Protein AF-A0A523GT48-F1 (afdb_monomer_lite)

Radius of gyration: 17.2 Å; chains: 1; bounding box: 30×52×38 Å

Structure (mmCIF, N/CA/C/O backbone):
data_AF-A0A523GT48-F1
#
_entry.id   AF-A0A523GT48-F1
#
loop_
_atom_site.group_PDB
_atom_site.id
_atom_site.type_symbol
_atom_site.label_atom_id
_atom_site.label_alt_id
_atom_site.label_comp_id
_atom_site.label_asym_id
_atom_site.label_entity_id
_atom_site.label_seq_id
_atom_site.pdbx_PDB_ins_code
_atom_site.Cartn_x
_atom_site.Cartn_y
_atom_site.Cartn_z
_atom_site.occupancy
_atom_site.B_iso_or_equiv
_atom_site.auth_seq_id
_atom_site.auth_comp_id
_atom_site.auth_asym_id
_atom_site.auth_atom_id
_atom_site.pdbx_PDB_model_num
ATOM 1 N N . MET A 1 1 ? -8.644 13.059 -2.960 1.00 37.44 1 MET A N 1
ATOM 2 C CA . MET A 1 1 ? -8.272 11.914 -3.806 1.00 37.44 1 MET A CA 1
ATOM 3 C C . MET A 1 1 ? -7.953 10.812 -2.833 1.00 37.44 1 MET A C 1
ATOM 5 O O . MET A 1 1 ? -7.083 11.024 -2.003 1.00 37.44 1 MET A O 1
ATOM 9 N N . ASP A 1 2 ? -8.773 9.775 -2.834 1.00 35.84 2 ASP A N 1
ATOM 10 C CA . ASP A 1 2 ? -8.703 8.658 -1.898 1.00 35.84 2 ASP A CA 1
ATOM 11 C C . ASP A 1 2 ? -8.026 7.503 -2.660 1.00 35.84 2 ASP A C 1
ATOM 13 O O . ASP A 1 2 ? -8.524 7.180 -3.733 1.00 35.84 2 ASP A O 1
ATOM 17 N N . THR A 1 3 ? -6.791 7.033 -2.415 1.00 45.09 3 THR A N 1
ATOM 18 C CA . THR A 1 3 ? -6.022 6.574 -1.223 1.00 45.09 3 THR A CA 1
ATOM 19 C C . THR A 1 3 ? -6.308 5.154 -0.725 1.00 45.09 3 THR A C 1
ATOM 21 O O . THR A 1 3 ? -5.602 4.674 0.164 1.00 45.09 3 THR A O 1
ATOM 24 N N . ASN A 1 4 ? -7.221 4.416 -1.361 1.00 39.25 4 ASN A N 1
ATOM 25 C CA . ASN A 1 4 ? -7.705 3.134 -0.838 1.00 39.25 4 ASN A CA 1
ATOM 26 C C . ASN A 1 4 ? -6.866 1.902 -1.217 1.00 39.25 4 ASN A C 1
ATOM 28 O O . ASN A 1 4 ? -7.343 0.935 -1.807 1.00 39.25 4 ASN A O 1
ATOM 32 N N . GLY A 1 5 ? -5.622 1.893 -0.734 1.00 45.97 5 GLY A N 1
ATOM 33 C CA . GLY A 1 5 ? -4.916 0.650 -0.431 1.00 45.97 5 GLY A CA 1
ATOM 34 C C . GLY A 1 5 ? -4.122 0.023 -1.586 1.00 45.97 5 GLY A C 1
ATOM 35 O O . GLY A 1 5 ? -3.828 0.674 -2.587 1.00 45.97 5 GLY A O 1
ATOM 36 N N . PRO A 1 6 ? -3.696 -1.243 -1.431 1.00 48.03 6 PRO A N 1
ATOM 37 C CA . PRO A 1 6 ? -2.797 -1.949 -2.354 1.00 48.03 6 PRO A CA 1
ATOM 38 C C . PRO A 1 6 ? -3.279 -2.029 -3.787 1.00 48.03 6 PRO A C 1
ATOM 40 O O . PRO A 1 6 ? -2.478 -2.202 -4.700 1.00 48.03 6 PRO A O 1
ATOM 43 N N . TRP A 1 7 ? -4.585 -1.895 -3.957 1.00 49.16 7 TRP A N 1
ATOM 44 C CA . TRP A 1 7 ? -5.269 -1.959 -5.230 1.00 49.16 7 TRP A CA 1
ATOM 45 C C . TRP A 1 7 ? -5.148 -0.658 -6.040 1.00 49.16 7 TRP A C 1
ATOM 47 O O . TRP A 1 7 ? -5.521 -0.653 -7.205 1.00 49.16 7 TRP A O 1
ATOM 57 N N . ASP A 1 8 ? -4.565 0.400 -5.460 1.00 45.91 8 ASP A N 1
ATOM 58 C CA . ASP A 1 8 ? -4.379 1.718 -6.084 1.00 45.91 8 ASP A CA 1
ATOM 59 C C . ASP A 1 8 ? -3.012 2.357 -5.737 1.00 45.91 8 ASP A C 1
ATOM 61 O O . ASP A 1 8 ? -2.869 3.580 -5.643 1.00 45.91 8 ASP A O 1
ATOM 65 N N . ARG A 1 9 ? -1.957 1.545 -5.548 1.00 55.25 9 ARG A N 1
ATOM 66 C CA . ARG A 1 9 ? -0.580 2.024 -5.273 1.00 55.25 9 ARG A CA 1
ATOM 67 C C . ARG A 1 9 ? 0.090 2.623 -6.518 1.00 55.25 9 ARG A C 1
ATOM 69 O O . ARG A 1 9 ? 1.119 2.145 -6.989 1.00 55.25 9 ARG A O 1
ATOM 76 N N . GLY A 1 10 ? -0.488 3.699 -7.038 1.00 55.31 10 GLY A N 1
ATOM 77 C CA . GLY A 1 10 ? 0.142 4.606 -7.987 1.00 55.31 10 GLY A CA 1
ATOM 78 C C . GLY A 1 10 ? 0.715 5.830 -7.275 1.00 55.31 10 GLY A C 1
ATOM 79 O O . GLY A 1 10 ? 0.130 6.362 -6.332 1.00 55.31 10 GLY A O 1
ATOM 80 N N . VAL A 1 11 ? 1.855 6.327 -7.752 1.00 58.50 11 VAL A N 1
ATOM 81 C CA . VAL A 1 11 ? 2.271 7.700 -7.447 1.00 58.50 11 VAL A CA 1
ATOM 82 C C . VAL A 1 11 ? 1.258 8.636 -8.100 1.00 58.50 11 VAL A C 1
ATOM 84 O O . VAL A 1 11 ? 1.143 8.693 -9.326 1.00 58.50 11 VAL A O 1
ATOM 87 N N . VAL A 1 12 ? 0.511 9.377 -7.286 1.00 60.44 12 VAL A N 1
ATOM 88 C CA . VAL A 1 12 ? -0.413 10.389 -7.794 1.00 60.44 12 VAL A CA 1
ATOM 89 C C . VAL A 1 12 ? 0.380 11.633 -8.166 1.00 60.44 12 VAL A C 1
ATOM 91 O O . VAL A 1 12 ? 0.852 12.363 -7.296 1.00 60.44 12 VAL A O 1
ATOM 94 N N . LEU A 1 13 ? 0.484 11.903 -9.467 1.00 59.62 13 LEU A N 1
ATOM 95 C CA . LEU A 1 13 ? 0.961 13.187 -9.971 1.00 59.62 13 LEU A CA 1
ATOM 96 C C . LEU A 1 13 ? -0.235 14.046 -10.389 1.00 59.62 13 LEU A C 1
ATOM 98 O O . LEU A 1 13 ? -0.987 13.678 -11.294 1.00 59.62 13 LEU A O 1
ATOM 102 N N . ALA A 1 14 ? -0.399 15.189 -9.727 1.00 68.38 14 ALA A N 1
ATOM 103 C CA . ALA A 1 14 ? -1.465 16.149 -9.989 1.00 68.38 14 ALA A CA 1
ATOM 104 C C . ALA A 1 14 ? -0.881 17.515 -10.377 1.00 68.38 14 ALA A C 1
ATOM 106 O O . ALA A 1 14 ? 0.146 17.936 -9.851 1.00 68.38 14 ALA A O 1
ATOM 107 N N . SER A 1 15 ? -1.553 18.208 -11.297 1.00 64.12 15 SER A N 1
ATOM 108 C CA . SER A 1 15 ? -1.212 19.559 -11.762 1.00 64.12 15 SER A CA 1
ATOM 109 C C . SER A 1 15 ? -2.488 20.333 -12.118 1.00 64.12 15 SER A C 1
ATOM 111 O O . SER A 1 15 ? -3.581 19.757 -12.137 1.00 64.12 15 SER A O 1
ATOM 113 N N . SER A 1 16 ? -2.377 21.640 -12.376 1.00 76.06 16 SER A N 1
ATOM 114 C CA . SER A 1 16 ? -3.517 22.456 -12.813 1.00 76.06 16 SER A CA 1
ATOM 115 C C . SER A 1 16 ? -3.994 22.057 -14.220 1.00 76.06 16 SER A C 1
ATOM 117 O O . SER A 1 16 ? -3.221 21.546 -15.031 1.00 76.06 16 SER A O 1
ATOM 119 N N . ILE A 1 17 ? -5.268 22.323 -14.543 1.00 70.81 17 ILE A N 1
ATOM 120 C CA . ILE A 1 17 ? -5.869 21.949 -15.839 1.00 70.81 17 ILE A CA 1
ATOM 121 C C . ILE A 1 17 ? -5.126 22.537 -17.050 1.00 70.81 17 ILE A C 1
ATOM 123 O O . ILE A 1 17 ? -5.061 21.896 -18.093 1.00 70.81 17 ILE A O 1
ATOM 127 N N . TYR A 1 18 ? -4.515 23.714 -16.896 1.00 77.56 18 TYR A N 1
ATOM 128 C CA . TYR A 1 18 ? -3.766 24.401 -17.954 1.00 77.56 18 TYR A CA 1
ATOM 129 C C . TYR A 1 18 ? -2.421 23.745 -18.280 1.00 77.56 18 TYR A C 1
ATOM 131 O O . TYR A 1 18 ? -1.791 24.091 -19.272 1.00 77.56 18 TYR A O 1
ATOM 139 N N . GLN A 1 19 ? -1.966 22.821 -17.437 1.00 74.62 19 GLN A N 1
ATOM 140 C CA . GLN A 1 19 ? -0.680 22.135 -17.553 1.00 74.62 19 GLN A CA 1
ATOM 141 C C . GLN A 1 19 ? -0.873 20.634 -17.789 1.00 74.62 19 GLN A C 1
ATOM 143 O O . GLN A 1 19 ? 0.055 19.857 -17.579 1.00 74.62 19 GLN A O 1
ATOM 148 N N . ARG A 1 20 ? -2.075 20.211 -18.204 1.00 69.88 20 ARG A N 1
ATOM 149 C CA . ARG A 1 20 ? -2.389 18.800 -18.449 1.00 69.88 20 ARG A CA 1
ATOM 150 C C . ARG A 1 20 ? -1.439 18.177 -19.474 1.00 69.88 20 ARG A C 1
ATOM 152 O O . ARG A 1 20 ? -0.925 17.100 -19.210 1.00 69.88 20 ARG A O 1
ATOM 159 N N . ASP A 1 21 ? -1.146 18.887 -20.560 1.00 75.25 21 ASP A N 1
ATOM 160 C CA . ASP A 1 21 ? -0.262 18.385 -21.621 1.00 75.25 21 ASP A CA 1
ATOM 161 C C . ASP A 1 21 ? 1.191 18.228 -21.136 1.00 75.25 21 ASP A C 1
ATOM 163 O O . ASP A 1 21 ? 1.922 17.357 -21.592 1.00 75.25 21 ASP A O 1
ATOM 167 N N . VAL A 1 22 ? 1.592 19.034 -20.147 1.00 80.94 22 VAL A N 1
ATOM 168 C CA . VAL A 1 22 ? 2.919 18.987 -19.512 1.00 80.94 22 VAL A CA 1
ATOM 169 C C . VAL A 1 22 ? 2.989 17.895 -18.437 1.00 80.94 22 VAL A C 1
ATOM 171 O O . VAL A 1 22 ? 4.061 17.367 -18.147 1.00 80.94 22 VAL A O 1
ATOM 174 N N . LEU A 1 23 ? 1.852 17.535 -17.834 1.00 77.12 23 LEU A N 1
ATOM 175 C CA . LEU A 1 23 ? 1.775 16.541 -16.765 1.00 77.12 23 LEU A CA 1
ATOM 176 C C . LEU A 1 23 ? 2.169 15.144 -17.252 1.00 77.12 23 LEU A C 1
ATOM 178 O O . LEU A 1 23 ? 2.809 14.412 -16.501 1.00 77.12 23 LEU A O 1
ATOM 182 N N . ASP A 1 24 ? 1.806 14.778 -18.478 1.00 71.19 24 ASP A N 1
ATOM 183 C CA . ASP A 1 24 ? 2.142 13.465 -19.034 1.00 71.19 24 ASP A CA 1
ATOM 184 C C . ASP A 1 24 ? 3.652 13.328 -19.278 1.00 71.19 24 ASP A C 1
ATOM 186 O O . ASP A 1 24 ? 4.246 12.308 -18.924 1.00 71.19 24 ASP A O 1
ATOM 190 N N . GLU A 1 25 ? 4.300 14.386 -19.770 1.00 80.00 25 GLU A N 1
ATOM 191 C CA . GLU A 1 25 ? 5.756 14.429 -19.938 1.00 80.00 25 GLU A CA 1
ATOM 192 C C . GLU A 1 25 ? 6.485 14.390 -18.584 1.00 80.00 25 GLU A C 1
ATOM 194 O O . GLU A 1 25 ? 7.444 13.635 -18.408 1.00 80.00 25 GLU A O 1
ATOM 199 N N . LEU A 1 26 ? 5.980 15.122 -17.585 1.00 77.31 26 LEU A N 1
ATOM 200 C CA . LEU A 1 26 ? 6.507 15.090 -16.217 1.00 77.31 26 LEU A CA 1
ATOM 201 C C . LEU A 1 26 ? 6.353 13.712 -15.562 1.00 77.31 26 LEU A C 1
ATOM 203 O O . LEU A 1 26 ? 7.283 13.246 -14.903 1.00 77.31 26 LEU A O 1
ATOM 207 N N . LYS A 1 27 ? 5.208 13.041 -15.753 1.00 73.06 27 LYS A N 1
ATOM 208 C CA . LYS A 1 27 ? 5.007 11.657 -15.294 1.00 73.06 27 LYS A CA 1
ATOM 209 C C . LYS A 1 27 ? 6.023 10.727 -15.935 1.00 73.06 27 LYS A C 1
ATOM 211 O O . LYS A 1 27 ? 6.647 9.954 -15.216 1.00 73.06 27 LYS A O 1
ATOM 216 N N . ALA A 1 28 ? 6.201 10.808 -17.252 1.00 74.00 28 ALA A N 1
ATOM 217 C CA . ALA A 1 28 ? 7.133 9.951 -17.973 1.00 74.00 28 ALA A CA 1
ATOM 218 C C . ALA A 1 28 ? 8.581 10.163 -17.507 1.00 74.00 28 ALA A C 1
ATOM 220 O O . ALA A 1 28 ? 9.278 9.189 -17.238 1.00 74.00 28 ALA A O 1
ATOM 221 N N . GLN A 1 29 ? 9.023 11.411 -17.328 1.00 80.12 29 GLN A N 1
ATOM 222 C CA . GLN A 1 29 ? 10.378 11.699 -16.844 1.00 80.12 29 GLN A CA 1
ATOM 223 C C . GLN A 1 29 ? 10.597 11.287 -15.384 1.00 80.12 29 GLN A C 1
ATOM 225 O O . GLN A 1 29 ? 11.679 10.818 -15.035 1.00 80.12 29 GLN A O 1
ATOM 230 N N . PHE A 1 30 ? 9.592 11.462 -14.523 1.00 76.19 30 PHE A N 1
ATOM 231 C CA . PHE A 1 30 ? 9.715 11.149 -13.100 1.00 76.19 30 PHE A CA 1
ATOM 232 C C . PHE A 1 30 ? 9.592 9.647 -12.815 1.00 76.19 30 PHE A C 1
ATOM 234 O O . PHE A 1 30 ? 10.350 9.097 -12.018 1.00 76.19 30 PHE A O 1
A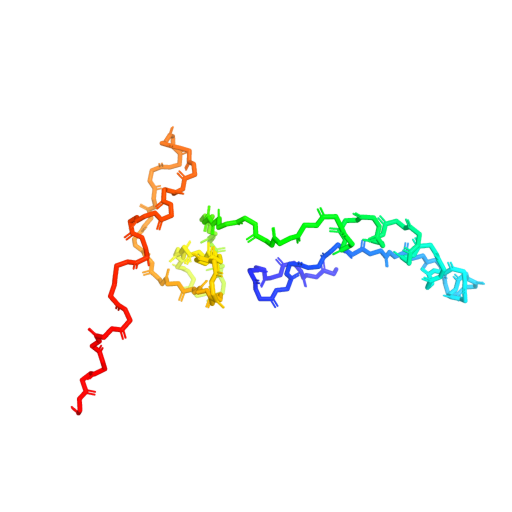TOM 241 N N . LEU A 1 31 ? 8.633 8.980 -13.460 1.00 72.62 31 LEU A N 1
ATOM 242 C CA . LEU A 1 31 ? 8.339 7.565 -13.235 1.00 72.62 31 LEU A CA 1
ATOM 243 C C . LEU A 1 31 ? 9.145 6.643 -14.146 1.00 72.62 31 LEU A C 1
ATOM 245 O O . LEU A 1 31 ? 9.418 5.522 -13.737 1.00 72.62 31 LEU A O 1
ATOM 249 N N . GLY A 1 32 ? 9.552 7.094 -15.335 1.00 68.62 32 GLY A N 1
ATOM 250 C CA . GLY A 1 32 ? 10.317 6.296 -16.300 1.00 68.62 32 GLY A CA 1
ATOM 251 C C . GLY A 1 32 ? 11.518 5.591 -15.666 1.00 68.62 32 GLY A C 1
ATOM 252 O O . GLY A 1 32 ? 11.559 4.369 -15.689 1.00 68.62 32 GLY A O 1
ATOM 253 N N . PRO A 1 33 ? 12.418 6.294 -14.956 1.00 69.75 33 PRO A N 1
ATOM 254 C CA . PRO A 1 33 ? 13.551 5.655 -14.282 1.00 69.75 33 PRO A CA 1
ATOM 255 C C . PRO A 1 33 ? 13.166 4.652 -13.182 1.00 69.75 33 PRO A C 1
ATOM 257 O O . PRO A 1 33 ? 13.915 3.713 -12.920 1.00 69.75 33 PRO A O 1
ATOM 260 N N . LEU A 1 34 ? 12.017 4.839 -12.521 1.00 64.94 34 LEU A N 1
ATOM 261 C CA . LEU A 1 34 ? 11.505 3.903 -11.512 1.00 64.94 34 LEU A CA 1
ATOM 262 C C . LEU A 1 34 ? 10.914 2.642 -12.156 1.00 64.94 34 LEU A C 1
ATOM 264 O O . LEU A 1 34 ? 11.001 1.566 -11.572 1.00 64.94 34 LEU A O 1
ATOM 268 N N . LEU A 1 35 ? 10.325 2.783 -13.345 1.00 65.38 35 LEU A N 1
ATOM 269 C CA . LEU A 1 35 ? 9.713 1.699 -14.115 1.00 65.38 35 LEU A CA 1
ATOM 270 C C . LEU A 1 35 ? 10.751 0.913 -14.931 1.00 65.38 35 LEU A C 1
ATOM 272 O O . LEU A 1 35 ? 10.687 -0.311 -14.983 1.00 65.38 35 LEU A O 1
ATOM 276 N N . ASP A 1 36 ? 11.732 1.602 -15.511 1.00 63.59 36 ASP A N 1
ATOM 277 C CA . ASP A 1 36 ? 12.838 1.012 -16.276 1.00 63.59 36 ASP A CA 1
ATOM 278 C C . ASP A 1 36 ? 13.874 0.343 -15.357 1.00 63.59 36 ASP A C 1
ATOM 280 O O . ASP A 1 36 ? 14.654 -0.508 -15.784 1.00 63.59 36 ASP A O 1
ATOM 284 N N . GLY A 1 37 ? 13.898 0.752 -14.084 1.00 60.84 37 GLY A N 1
ATOM 285 C CA . GLY A 1 37 ? 14.960 0.441 -13.140 1.00 60.84 37 GLY A CA 1
ATOM 286 C C . GLY A 1 37 ? 14.893 -0.918 -12.449 1.00 60.84 37 GLY A C 1
ATOM 287 O O . GLY A 1 37 ? 15.920 -1.315 -11.900 1.00 60.84 37 GLY A O 1
ATOM 288 N N . ASN A 1 38 ? 13.769 -1.649 -12.408 1.00 55.53 38 ASN A N 1
ATOM 289 C CA . ASN A 1 38 ? 13.801 -2.948 -11.727 1.00 55.53 38 ASN A CA 1
ATOM 290 C C . ASN A 1 38 ? 12.621 -3.888 -11.983 1.00 55.53 38 ASN A C 1
ATOM 292 O O . ASN A 1 38 ? 11.452 -3.523 -11.875 1.00 55.53 38 ASN A O 1
ATOM 296 N N . ILE A 1 39 ? 12.984 -5.160 -12.148 1.00 61.09 39 ILE A N 1
ATOM 297 C CA . ILE A 1 39 ? 12.203 -6.318 -11.712 1.00 61.09 39 ILE A CA 1
ATOM 298 C C . ILE A 1 39 ? 11.709 -6.010 -10.293 1.00 6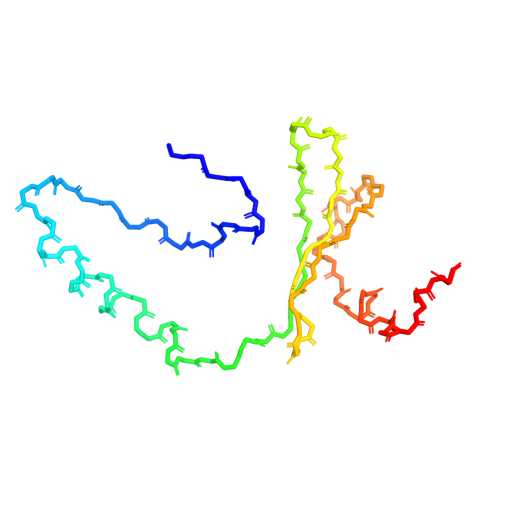1.09 39 ILE A C 1
ATOM 300 O O . ILE A 1 39 ? 12.522 -5.716 -9.417 1.00 61.09 39 ILE A O 1
ATOM 304 N N . LEU A 1 40 ? 10.395 -6.018 -10.063 1.00 66.81 40 LEU A N 1
ATOM 305 C CA . LEU A 1 40 ? 9.839 -5.794 -8.729 1.00 66.81 40 LEU A CA 1
ATOM 306 C C . LEU A 1 40 ? 10.446 -6.826 -7.769 1.00 66.81 40 LEU A C 1
ATOM 308 O O . LEU A 1 40 ? 10.140 -8.014 -7.855 1.00 66.81 40 LEU A O 1
ATOM 312 N N . SER A 1 41 ? 11.333 -6.394 -6.870 1.00 76.62 41 SER A N 1
ATOM 313 C CA . SER A 1 41 ? 11.803 -7.267 -5.797 1.00 76.62 41 SER A CA 1
ATOM 314 C C . SER A 1 41 ? 10.599 -7.692 -4.960 1.00 76.62 41 SER A C 1
ATOM 316 O O . SER A 1 41 ? 9.754 -6.839 -4.666 1.00 76.62 41 SER A O 1
ATOM 318 N N . PRO A 1 42 ? 10.509 -8.969 -4.557 1.00 85.44 42 PRO A N 1
ATOM 319 C CA . PRO A 1 42 ? 9.420 -9.423 -3.713 1.00 85.44 42 PRO A CA 1
ATOM 320 C C . PRO A 1 42 ? 9.279 -8.541 -2.462 1.00 85.44 42 PRO A C 1
ATOM 322 O O . PRO A 1 42 ? 10.271 -8.247 -1.789 1.00 85.44 42 PRO A O 1
ATOM 325 N N . TYR A 1 43 ? 8.054 -8.119 -2.147 1.00 83.81 43 TYR A N 1
ATOM 326 C CA . TYR A 1 43 ? 7.752 -7.282 -0.981 1.00 83.81 43 TYR A CA 1
ATOM 327 C C . TYR A 1 43 ? 6.397 -7.625 -0.360 1.00 83.81 43 TYR A C 1
ATOM 329 O O . TYR A 1 43 ? 5.491 -8.074 -1.058 1.00 83.81 43 TYR A O 1
ATOM 337 N N . ALA A 1 44 ? 6.244 -7.357 0.938 1.00 89.19 44 ALA A N 1
ATOM 338 C CA . ALA A 1 44 ? 4.978 -7.466 1.653 1.00 89.19 44 ALA A CA 1
ATOM 339 C C . ALA A 1 44 ? 4.791 -6.267 2.599 1.00 89.19 44 ALA A C 1
ATOM 341 O O . ALA A 1 44 ? 5.755 -5.809 3.215 1.00 89.19 44 ALA A O 1
ATOM 342 N N . ASP A 1 45 ? 3.559 -5.773 2.741 1.00 88.69 45 ASP A N 1
ATOM 343 C CA . ASP A 1 45 ? 3.191 -4.692 3.662 1.00 88.69 45 ASP A CA 1
ATOM 344 C C . ASP A 1 45 ? 1.826 -4.951 4.315 1.00 88.69 45 ASP A C 1
ATOM 346 O O . ASP A 1 45 ? 0.931 -5.547 3.714 1.00 88.69 45 ASP A O 1
ATOM 350 N N . TYR A 1 46 ? 1.649 -4.417 5.524 1.00 89.69 46 TYR A N 1
ATOM 351 C CA . TYR A 1 46 ? 0.352 -4.361 6.193 1.00 89.69 46 TYR A CA 1
ATOM 352 C C . TYR A 1 46 ? -0.459 -3.148 5.734 1.00 89.69 46 TYR A C 1
ATOM 354 O O . TYR A 1 46 ? 0.093 -2.063 5.536 1.00 89.69 46 TYR A O 1
ATOM 362 N N . TYR A 1 47 ? -1.779 -3.293 5.665 1.00 86.31 47 TYR A N 1
ATOM 363 C CA . TYR A 1 47 ? -2.688 -2.149 5.677 1.00 86.31 47 TYR A CA 1
ATOM 364 C C . TYR A 1 47 ? -3.998 -2.483 6.395 1.00 86.31 47 TYR A C 1
ATOM 366 O O . TYR A 1 47 ? -4.379 -3.645 6.534 1.00 86.31 47 TYR A O 1
ATOM 374 N N . PHE A 1 48 ? -4.679 -1.441 6.866 1.00 86.38 48 PHE A N 1
ATOM 375 C CA . PHE A 1 48 ? -6.010 -1.538 7.450 1.00 86.38 48 PHE A CA 1
ATOM 376 C C . PHE A 1 48 ? -7.033 -0.972 6.466 1.00 86.38 48 PHE A C 1
ATOM 378 O O . PHE A 1 48 ? -6.883 0.166 6.020 1.00 86.38 48 PHE A O 1
ATOM 385 N N . ASN A 1 49 ? -8.063 -1.751 6.138 1.00 85.06 49 ASN A N 1
ATOM 386 C CA . ASN A 1 49 ? -9.197 -1.291 5.347 1.00 85.06 49 ASN A CA 1
ATOM 387 C C . ASN A 1 49 ? -10.301 -0.780 6.296 1.00 85.06 49 ASN A C 1
ATOM 389 O O . ASN A 1 49 ? -10.932 -1.599 6.974 1.00 85.06 49 ASN A O 1
ATOM 393 N N . PRO A 1 50 ? -10.568 0.540 6.352 1.00 80.44 50 PRO A N 1
ATOM 394 C CA . PRO A 1 50 ? -11.558 1.104 7.264 1.00 80.44 50 PRO A CA 1
ATOM 395 C C . PRO A 1 50 ? -13.002 0.770 6.873 1.00 80.44 50 PRO A C 1
ATOM 397 O O . PRO A 1 50 ? -13.834 0.625 7.764 1.00 80.44 50 PRO A O 1
ATOM 400 N N . GLU A 1 51 ? -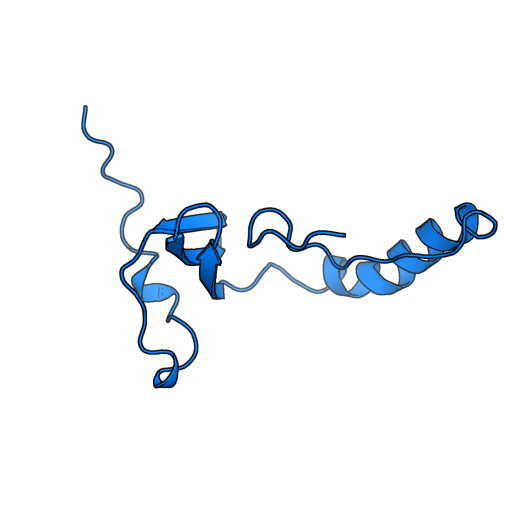13.304 0.604 5.581 1.00 84.00 51 GLU A N 1
ATOM 401 C CA . GLU A 1 51 ? -14.655 0.250 5.118 1.00 84.00 51 GLU A CA 1
ATOM 402 C C . GLU A 1 51 ? -15.054 -1.151 5.586 1.00 84.00 51 GLU A C 1
ATOM 404 O O . GLU A 1 51 ? -16.205 -1.403 5.938 1.00 84.00 51 GLU A O 1
ATOM 409 N N . GLN A 1 52 ? -14.081 -2.061 5.617 1.00 87.56 52 GLN A N 1
ATOM 410 C CA . GLN A 1 52 ? -14.281 -3.451 6.022 1.00 87.56 52 GLN A CA 1
ATOM 411 C C . GLN A 1 52 ? -13.930 -3.707 7.493 1.00 87.56 52 GLN A C 1
ATOM 413 O O . GLN A 1 52 ? -14.185 -4.799 8.003 1.00 87.56 52 GLN A O 1
ATOM 418 N N . GLY A 1 53 ? -13.322 -2.729 8.172 1.00 92.19 53 GLY A N 1
ATOM 419 C CA . GLY A 1 53 ? -12.854 -2.858 9.550 1.00 92.19 53 GLY A CA 1
ATOM 420 C C . GLY A 1 53 ? -11.846 -3.995 9.746 1.00 92.19 53 GLY A C 1
ATOM 421 O O . GLY A 1 53 ? -11.879 -4.665 10.778 1.00 92.19 53 GLY A O 1
ATOM 422 N N . ALA A 1 54 ? -10.991 -4.260 8.754 1.00 93.50 54 ALA A N 1
ATOM 423 C CA . ALA A 1 54 ? -10.143 -5.451 8.714 1.00 93.50 54 ALA A CA 1
ATOM 424 C C . ALA A 1 54 ? -8.694 -5.139 8.316 1.00 93.50 54 ALA A C 1
ATOM 426 O O . ALA A 1 54 ? -8.425 -4.213 7.550 1.00 93.50 54 ALA A O 1
ATOM 427 N N . TRP A 1 55 ? -7.766 -5.942 8.841 1.00 92.69 55 TRP A N 1
ATOM 428 C CA . TRP A 1 55 ? -6.350 -5.896 8.487 1.00 92.69 55 TRP A CA 1
ATOM 429 C C . TRP A 1 55 ? -6.032 -6.857 7.351 1.00 92.69 55 TRP A C 1
ATOM 431 O O . TRP A 1 55 ? -6.642 -7.918 7.220 1.00 92.69 55 TRP A O 1
ATOM 441 N N . TYR A 1 56 ? -5.043 -6.474 6.557 1.00 89.88 56 TYR A N 1
ATOM 442 C CA . TYR A 1 56 ? -4.604 -7.202 5.382 1.00 89.88 56 TYR A CA 1
ATOM 443 C C . TYR A 1 56 ? -3.080 -7.173 5.265 1.00 89.88 56 TYR A C 1
ATOM 445 O O . TYR A 1 56 ? -2.426 -6.209 5.681 1.00 89.88 56 TYR A O 1
ATOM 453 N N . VAL A 1 57 ? -2.527 -8.228 4.670 1.00 91.56 57 VAL A N 1
ATOM 454 C CA . VAL A 1 57 ? -1.173 -8.253 4.113 1.00 91.56 57 VAL A CA 1
ATOM 455 C C . VAL A 1 57 ? -1.298 -8.295 2.611 1.00 91.56 57 VAL A C 1
ATOM 457 O O . VAL A 1 57 ? -1.962 -9.170 2.064 1.00 91.56 57 VAL A O 1
ATOM 460 N N . THR A 1 58 ? -0.579 -7.403 1.955 1.00 87.56 58 THR A N 1
ATOM 461 C CA . THR A 1 58 ? -0.490 -7.364 0.503 1.00 87.56 58 THR A CA 1
ATOM 462 C C . THR A 1 58 ? 0.961 -7.368 0.056 1.00 87.56 58 THR A C 1
ATOM 464 O O . THR A 1 58 ? 1.853 -6.988 0.822 1.00 87.56 58 THR A O 1
ATOM 467 N N . GLY A 1 59 ? 1.213 -7.752 -1.184 1.00 85.81 59 GLY A N 1
ATOM 468 C CA . GLY A 1 59 ? 2.563 -7.751 -1.701 1.00 85.81 59 GLY A CA 1
ATOM 469 C C . GLY A 1 59 ? 2.683 -8.256 -3.122 1.00 85.81 59 GLY A C 1
ATOM 470 O O . GLY A 1 59 ? 1.692 -8.484 -3.814 1.00 85.81 59 GLY A O 1
ATOM 471 N N . TYR A 1 60 ? 3.932 -8.439 -3.527 1.00 82.12 60 TYR A N 1
ATOM 472 C CA . TYR A 1 60 ? 4.332 -9.125 -4.749 1.00 82.12 60 TYR A CA 1
ATOM 473 C C . TYR A 1 60 ? 5.318 -10.220 -4.372 1.00 82.12 60 TYR A C 1
ATOM 475 O O . TYR A 1 60 ? 6.334 -9.911 -3.755 1.00 82.12 60 TYR A O 1
ATOM 483 N N . ASP A 1 61 ? 5.039 -11.472 -4.729 1.00 84.12 61 ASP A N 1
ATOM 484 C CA . ASP A 1 6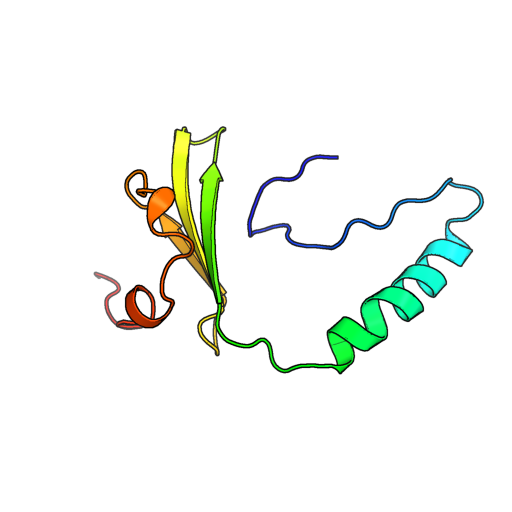1 ? 5.869 -12.631 -4.361 1.00 84.12 61 ASP A CA 1
ATOM 485 C C . ASP A 1 61 ? 7.081 -12.867 -5.284 1.00 84.12 61 ASP A C 1
ATOM 487 O O . ASP A 1 61 ? 7.928 -13.710 -4.994 1.00 84.12 61 ASP A O 1
ATOM 491 N N . GLY A 1 62 ? 7.202 -12.097 -6.368 1.00 81.25 62 GLY A N 1
ATOM 492 C CA . GLY A 1 62 ? 8.174 -12.348 -7.436 1.00 81.25 62 GLY A CA 1
ATOM 493 C C . GLY A 1 62 ? 7.541 -12.844 -8.738 1.00 81.25 62 GLY A C 1
ATOM 494 O O . GLY A 1 62 ? 8.190 -12.758 -9.781 1.00 81.25 62 GLY A O 1
ATOM 495 N N . ALA A 1 63 ? 6.285 -13.290 -8.693 1.00 83.75 63 ALA A N 1
ATOM 496 C CA . ALA A 1 63 ? 5.490 -13.748 -9.830 1.00 83.75 63 ALA A CA 1
ATOM 497 C C . ALA A 1 63 ? 4.079 -13.130 -9.861 1.00 83.75 63 ALA A C 1
ATOM 499 O O . ALA A 1 63 ? 3.615 -12.710 -10.922 1.00 83.75 63 ALA A O 1
ATOM 500 N N . TYR A 1 64 ? 3.409 -13.037 -8.713 1.00 81.25 64 TYR A N 1
ATOM 501 C CA . TYR A 1 64 ? 2.033 -12.578 -8.572 1.00 81.25 64 TYR A CA 1
ATOM 502 C C . TYR A 1 64 ? 1.887 -11.560 -7.443 1.00 81.25 64 TYR A C 1
ATOM 504 O O . TYR A 1 64 ? 2.592 -11.577 -6.431 1.00 81.25 64 TYR A O 1
ATOM 512 N N . PHE A 1 65 ? 0.926 -10.657 -7.624 1.00 82.50 65 PHE A N 1
ATOM 513 C CA . PHE A 1 65 ? 0.451 -9.800 -6.548 1.00 82.50 65 PHE A CA 1
ATOM 514 C C . PHE A 1 65 ? -0.550 -10.563 -5.687 1.00 82.50 65 PHE A C 1
ATOM 516 O O . PHE A 1 65 ? -1.351 -11.340 -6.209 1.00 82.50 65 PHE A O 1
ATOM 523 N N . PHE A 1 66 ? -0.529 -10.308 -4.385 1.00 83.81 66 PHE A N 1
ATOM 524 C CA . PHE A 1 66 ? -1.441 -10.935 -3.438 1.00 83.81 66 PHE A CA 1
ATOM 525 C C . PHE A 1 66 ? -2.031 -9.922 -2.463 1.00 83.81 66 PHE A C 1
ATOM 527 O O . PHE A 1 66 ? -1.471 -8.848 -2.212 1.00 83.81 66 PHE A O 1
ATOM 534 N N . ASP A 1 67 ? -3.174 -10.300 -1.902 1.00 86.62 67 ASP A N 1
ATOM 535 C CA . ASP A 1 67 ? -3.826 -9.582 -0.826 1.00 86.62 67 ASP A CA 1
ATOM 536 C C . ASP A 1 67 ? -4.634 -10.550 0.043 1.00 86.62 67 ASP A C 1
ATOM 538 O O . ASP A 1 67 ? -5.504 -11.273 -0.446 1.00 86.62 67 ASP A O 1
ATOM 542 N N . THR A 1 68 ? -4.308 -10.588 1.330 1.00 90.56 68 THR A N 1
ATOM 543 C CA . THR A 1 68 ? -4.780 -11.612 2.261 1.00 90.56 68 THR A CA 1
ATOM 544 C C . THR A 1 68 ? -5.220 -10.961 3.558 1.00 90.56 68 THR A C 1
ATOM 546 O O . THR A 1 68 ? -4.441 -10.274 4.220 1.00 90.56 68 THR A O 1
ATOM 549 N N . ARG A 1 69 ? -6.465 -11.216 3.963 1.00 91.81 69 ARG A N 1
ATOM 550 C CA . ARG A 1 69 ? -6.989 -10.763 5.254 1.00 91.81 69 ARG A CA 1
ATOM 551 C C . ARG A 1 69 ? -6.252 -11.448 6.406 1.00 91.81 69 ARG A C 1
ATOM 553 O O . ARG A 1 69 ? -6.064 -12.662 6.385 1.00 91.81 69 ARG A O 1
ATOM 560 N N . ILE A 1 70 ? -5.899 -10.680 7.429 1.00 93.12 70 ILE A N 1
ATOM 561 C CA . ILE A 1 70 ? -5.223 -11.155 8.640 1.00 93.12 70 ILE A CA 1
ATOM 562 C C . ILE A 1 70 ? -5.887 -10.594 9.901 1.00 93.12 70 ILE A C 1
ATOM 564 O O . ILE A 1 70 ? -6.677 -9.648 9.855 1.00 93.12 70 ILE A O 1
ATOM 568 N N . GLU A 1 71 ? -5.526 -11.165 11.046 1.00 94.62 71 GLU A N 1
ATOM 569 C CA . GLU A 1 71 ? -5.748 -10.532 12.346 1.00 94.62 71 GLU A CA 1
ATOM 570 C C . GLU A 1 71 ? -4.854 -9.288 12.513 1.00 94.62 71 GLU A C 1
ATOM 572 O O . GLU A 1 71 ? -3.830 -9.181 11.834 1.00 94.62 71 GLU A O 1
ATOM 577 N N . PRO A 1 72 ? -5.197 -8.342 13.409 1.00 94.38 72 PRO A N 1
ATOM 578 C CA . PRO A 1 72 ? -4.380 -7.157 13.651 1.00 94.38 72 PRO A CA 1
ATOM 579 C C . PRO A 1 72 ? -2.907 -7.504 13.950 1.00 94.38 72 PRO A C 1
ATOM 581 O O . PRO A 1 72 ? -2.640 -8.222 14.919 1.00 94.38 72 PRO A O 1
ATOM 584 N N . PRO A 1 73 ? -1.939 -7.003 13.158 1.00 91.75 73 PRO A N 1
ATOM 585 C CA . PRO A 1 73 ? -0.529 -7.305 13.363 1.00 91.75 73 PRO A CA 1
ATOM 586 C C . PRO A 1 73 ? 0.058 -6.474 14.509 1.00 91.75 73 PRO A C 1
ATOM 588 O O . PRO A 1 73 ? -0.371 -5.351 14.785 1.00 91.75 73 PRO A O 1
ATOM 591 N N . ASP A 1 74 ? 1.117 -6.985 15.134 1.00 92.81 74 ASP A N 1
ATOM 592 C CA . ASP A 1 74 ? 1.950 -6.172 16.018 1.00 92.81 74 ASP A CA 1
ATOM 593 C C . ASP A 1 74 ? 2.915 -5.318 15.186 1.00 92.81 74 ASP A C 1
ATOM 595 O O . ASP A 1 74 ? 3.980 -5.772 14.763 1.00 92.81 74 ASP A O 1
ATOM 599 N N . LEU A 1 75 ? 2.542 -4.056 14.960 1.00 88.50 75 LEU A N 1
ATOM 600 C CA . LEU A 1 75 ? 3.308 -3.114 14.136 1.00 88.50 75 LEU A CA 1
ATOM 601 C C . LEU A 1 75 ? 4.719 -2.821 14.677 1.00 88.50 75 LEU A C 1
ATOM 603 O O . LEU A 1 75 ? 5.559 -2.302 13.940 1.00 88.50 75 LEU A O 1
ATOM 607 N N . ARG A 1 76 ? 5.017 -3.163 15.939 1.00 92.44 76 ARG A N 1
ATOM 608 C CA . ARG A 1 76 ? 6.367 -3.017 16.513 1.00 92.44 76 ARG A CA 1
ATOM 609 C C . ARG A 1 76 ? 7.374 -3.980 15.886 1.00 92.44 76 ARG A C 1
ATOM 611 O O . ARG A 1 76 ? 8.567 -3.693 15.916 1.00 92.44 76 ARG A O 1
ATOM 618 N N . ASN A 1 77 ? 6.899 -5.074 15.290 1.00 90.62 77 ASN A N 1
ATOM 619 C CA . ASN A 1 77 ? 7.737 -6.042 14.580 1.00 90.62 77 ASN A CA 1
ATOM 620 C C . ASN A 1 77 ? 8.163 -5.547 13.187 1.00 90.62 77 ASN A C 1
ATOM 622 O O . ASN A 1 77 ? 8.937 -6.214 12.508 1.00 90.62 77 ASN A O 1
ATOM 626 N N . GLY A 1 78 ? 7.689 -4.373 12.760 1.00 88.81 78 GLY A N 1
ATOM 627 C CA . GLY A 1 78 ? 8.007 -3.813 11.455 1.00 88.81 78 GLY A CA 1
ATOM 628 C C . GLY A 1 78 ? 7.194 -4.456 10.332 1.00 88.81 78 GLY A C 1
ATOM 629 O O . GLY A 1 78 ? 6.013 -4.760 10.496 1.00 88.81 78 GLY A O 1
ATOM 630 N N . ARG A 1 79 ? 7.812 -4.588 9.155 1.00 84.88 79 ARG A N 1
ATOM 631 C CA . ARG A 1 79 ? 7.150 -5.103 7.949 1.00 84.88 79 ARG A CA 1
ATOM 632 C C . ARG A 1 79 ? 7.018 -6.630 7.986 1.00 84.88 79 ARG A C 1
ATOM 634 O O . ARG A 1 79 ? 7.878 -7.286 8.571 1.00 84.88 79 ARG A O 1
ATOM 641 N N . PRO A 1 80 ? 5.980 -7.199 7.348 1.00 87.75 80 PRO A N 1
ATOM 642 C CA . PRO A 1 80 ? 5.862 -8.643 7.222 1.00 87.75 80 PRO A CA 1
ATOM 643 C C . PRO A 1 80 ? 7.016 -9.215 6.393 1.00 87.75 80 PRO A C 1
ATOM 645 O O . PRO A 1 80 ? 7.394 -8.660 5.361 1.00 87.75 80 PRO A O 1
ATOM 648 N N . GLU A 1 81 ? 7.543 -10.363 6.814 1.00 85.81 81 GLU A N 1
ATOM 649 C CA . GLU A 1 81 ? 8.465 -11.130 5.982 1.00 85.81 81 GLU A CA 1
ATOM 650 C C . GLU A 1 81 ? 7.699 -11.831 4.866 1.00 85.81 81 GLU A C 1
ATOM 652 O O . GLU A 1 81 ? 6.788 -12.619 5.119 1.00 85.81 81 GLU A O 1
ATOM 657 N N . ILE A 1 82 ? 8.115 -11.598 3.624 1.00 79.19 82 ILE A N 1
ATOM 658 C CA . ILE A 1 82 ? 7.434 -12.139 2.450 1.00 79.19 82 ILE A CA 1
ATOM 659 C C . ILE A 1 82 ? 7.354 -13.666 2.428 1.00 79.19 82 ILE A C 1
ATOM 661 O O . ILE A 1 82 ? 6.335 -14.219 2.032 1.00 79.19 82 ILE A O 1
ATOM 665 N N . GLN A 1 83 ? 8.387 -14.356 2.916 1.00 74.69 83 GLN A N 1
ATOM 666 C CA . GLN A 1 83 ? 8.450 -15.822 2.914 1.00 74.69 83 GLN A CA 1
ATOM 667 C C . GLN A 1 83 ? 7.277 -16.450 3.682 1.00 74.69 83 GLN A C 1
ATOM 669 O O . GLN A 1 83 ? 6.798 -17.518 3.306 1.00 74.69 83 GLN A O 1
ATOM 674 N N . SER A 1 84 ? 6.749 -15.742 4.685 1.00 72.81 84 SER A N 1
ATOM 675 C CA . SER A 1 84 ? 5.579 -16.165 5.462 1.00 72.81 84 SER A CA 1
ATOM 676 C C . SER A 1 84 ? 4.289 -16.232 4.633 1.00 72.81 84 SER A C 1
ATOM 678 O O . SER A 1 84 ? 3.348 -16.913 5.029 1.00 72.81 84 SER A O 1
ATOM 680 N N . PHE A 1 85 ? 4.244 -15.549 3.485 1.00 68.88 85 PHE A N 1
ATOM 681 C CA . PHE A 1 85 ? 3.062 -15.419 2.623 1.00 68.88 85 PHE A CA 1
ATOM 682 C C . PHE A 1 85 ? 3.247 -16.049 1.235 1.00 68.88 85 PHE A C 1
ATOM 684 O O . PHE A 1 85 ? 2.282 -16.187 0.496 1.00 68.88 85 PHE A O 1
ATOM 691 N N . VAL A 1 86 ? 4.463 -16.497 0.904 1.00 61.22 86 VAL A N 1
ATOM 692 C CA . VAL A 1 86 ? 4.804 -17.178 -0.366 1.00 61.22 86 VAL A CA 1
ATOM 693 C C . VAL A 1 86 ? 4.491 -18.689 -0.303 1.00 61.22 86 VAL A C 1
ATOM 695 O O . VAL A 1 86 ? 4.732 -19.438 -1.247 1.00 61.22 86 VAL A O 1
ATOM 698 N N . THR A 1 87 ? 3.939 -19.188 0.807 1.00 49.09 87 THR A N 1
ATOM 699 C CA . THR A 1 87 ? 3.743 -20.630 1.004 1.00 49.09 87 THR A CA 1
ATOM 700 C C . THR A 1 87 ? 2.403 -21.106 0.415 1.00 49.09 87 THR A C 1
ATOM 702 O O . THR A 1 87 ? 1.347 -20.866 0.991 1.00 49.09 87 THR A O 1
ATOM 705 N N . ASN A 1 88 ? 2.506 -21.861 -0.689 1.00 41.47 88 ASN A N 1
ATOM 706 C CA . ASN A 1 88 ? 1.514 -22.735 -1.343 1.00 41.47 88 ASN A CA 1
ATOM 707 C C . ASN A 1 88 ? 0.451 -22.074 -2.240 1.00 41.47 88 ASN A C 1
ATOM 709 O O . ASN A 1 88 ? -0.701 -21.896 -1.852 1.00 41.47 88 ASN A O 1
ATOM 713 N N . GLY A 1 89 ? 0.796 -21.896 -3.520 1.00 39.97 89 GLY A N 1
ATOM 714 C CA . GLY A 1 89 ? -0.158 -21.781 -4.633 1.00 39.97 89 GLY A CA 1
ATOM 715 C C . GLY A 1 89 ? -0.938 -23.072 -4.926 1.00 39.97 89 GLY A C 1
ATOM 716 O O . GLY A 1 89 ? -1.147 -23.406 -6.087 1.00 39.97 89 GLY A O 1
ATOM 717 N N . ASP A 1 90 ? -1.344 -23.816 -3.898 1.00 43.00 90 ASP A N 1
ATOM 718 C CA . ASP A 1 90 ? -2.140 -25.029 -4.054 1.00 43.00 90 ASP A CA 1
ATOM 719 C C . ASP A 1 90 ? -2.961 -25.257 -2.781 1.00 43.00 90 ASP A C 1
ATOM 721 O O . ASP A 1 90 ? -2.429 -25.768 -1.803 1.00 43.00 90 ASP A O 1
ATOM 725 N N . GLN A 1 91 ? -4.208 -24.766 -2.769 1.00 37.03 91 GLN A N 1
ATOM 726 C CA . GLN A 1 91 ? -5.408 -25.343 -2.131 1.00 37.03 91 GLN A CA 1
ATOM 727 C C . GLN A 1 91 ? -6.609 -24.421 -2.426 1.00 37.03 91 GLN A C 1
ATOM 729 O O . GLN A 1 91 ? -6.984 -23.572 -1.620 1.00 37.03 91 GLN A O 1
ATOM 734 N N . SER A 1 92 ? -7.235 -24.597 -3.594 1.00 30.38 92 SER A N 1
ATOM 735 C CA . SER A 1 92 ? -8.661 -24.273 -3.749 1.00 30.38 92 SER A CA 1
ATOM 736 C C . SER A 1 92 ? -9.471 -25.487 -3.280 1.00 30.38 92 SER A C 1
ATOM 738 O O . SER A 1 92 ? -9.236 -26.577 -3.808 1.00 30.38 92 SER A O 1
ATOM 740 N N . PRO A 1 93 ? -10.394 -25.367 -2.308 1.00 36.66 93 PRO A N 1
ATOM 741 C CA . PRO A 1 93 ? -11.351 -26.429 -2.052 1.00 36.66 93 PRO A CA 1
ATOM 742 C C . PRO A 1 93 ? -12.405 -26.439 -3.168 1.00 36.66 93 PRO A C 1
ATOM 744 O O . PRO A 1 93 ? -12.878 -25.391 -3.608 1.00 36.66 93 PRO A O 1
ATOM 747 N N . ASN A 1 94 ? -12.707 -27.652 -3.622 1.00 35.62 94 ASN A N 1
ATOM 748 C CA . ASN A 1 94 ? -13.799 -28.015 -4.524 1.00 35.62 94 ASN A CA 1
ATO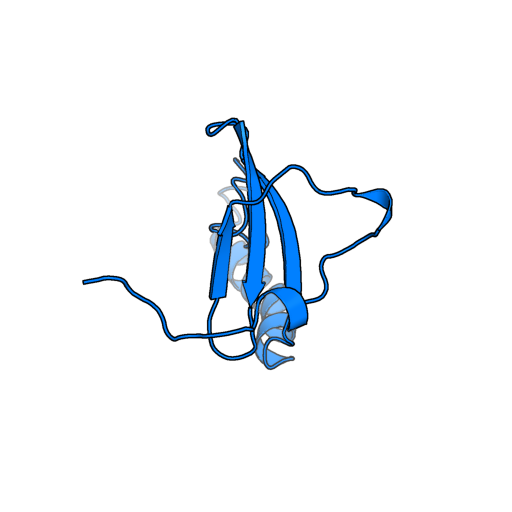M 749 C C . ASN A 1 94 ? -15.165 -27.790 -3.858 1.00 35.62 94 ASN A C 1
ATOM 751 O O . ASN A 1 94 ? -15.250 -28.044 -2.633 1.00 35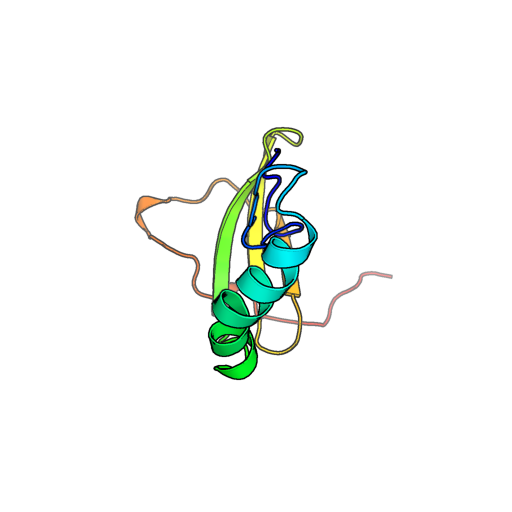.62 94 ASN A O 1
#

Sequence (94 aa):
MDTNGPWDRGVVLASSIYQRDVLDELKAQFLGPLLDGNILSPYADYYFNPEQGAWYVTGYDGAYFFDTRIEPPDLRNGRPEIQSFVTNGDQSPN

pLDDT: mean 72.46, std 17.45, range [30.38, 94.62]

Secondary structure (DSSP, 8-state):
----SGGG--------GGGHHHHHHHHHHHHHHHHHS-----EEEEEEETTTTEEEEEEE-SS-EEEEEESPP-GGG-SPPGGGT-S-S-----

Foldseek 3Di:
DDDQDPVPPDDDDDDDPVCVVVSVVVCCVVCVCVVVPDQPDWFKAKDAGPVVRWIWIWIDLSDDTDIGTDDDDDCVVPGDDSVVVNPDPDDDDD